Protein AF-A0A3C0SSA3-F1 (afdb_monomer)

Nearest PDB structures (foldseek):
  5c3f-assembly1_A  TM=2.182E-01  e=9.710E+00  Homo sapiens
  3mk8-assembly1_A  TM=2.028E-01  e=9.710E+00  Homo sapiens

Mean predicted aligned error: 4.76 Å

pLDDT: mean 86.27, std 11.21, range [48.19, 97.12]

Foldseek 3Di:
DLVVCLVVLVCLLVCVVVVNLVSNLVVQVPDDLVSLLQLLLLLCCLVVVDDDPPDALVRSSVVSSVVDVVVPDDDSNVSSCVQSVDPPNSSSNVSSCVRSVRDD

Solvent-accessible surface area (backbone atoms only — not comparable to full-atom values): 5933 Å² total; per-residue (Å²): 119,80,77,79,48,48,65,63,49,49,54,60,48,52,26,45,77,68,69,33,60,64,59,46,49,52,52,50,70,74,42,58,64,67,56,43,54,52,52,50,41,34,22,49,45,30,63,69,62,83,66,65,91,89,60,50,43,68,54,48,50,49,54,51,45,52,50,47,63,72,74,52,79,74,57,62,70,56,53,50,49,56,46,65,69,40,76,65,42,52,60,14,34,55,40,14,33,60,69,48,68,55,81,125

Sequence (104 aa):
MLKVHNEIFKEIMSFGVNSDHEGLRAYLLESDFEVVKVAQTIMYIGRDKYYLENSTPEQIYRYNREFFDKQGWNTQGIEVGQMVGKGPVFEYLKMGFKILEISI

Secondary structure (DSSP, 8-state):
-GGGGHHHHHHHHHHHHTT-HHHHHHHHHHS-HHHHHHHHHHHHHHHH----TT--HHHHHHHHHHHHHHH----HHHHHHHHHTSSSHHHHHHHHHHHTT---

Structure (mmCIF, N/CA/C/O backbone):
data_AF-A0A3C0SSA3-F1
#
_entry.id   AF-A0A3C0SSA3-F1
#
loop_
_atom_site.group_PDB
_atom_site.id
_atom_site.type_symbol
_atom_site.label_atom_id
_atom_site.label_alt_id
_atom_site.label_comp_id
_atom_site.label_asym_id
_atom_site.label_entity_id
_atom_site.label_seq_id
_atom_site.pdbx_PDB_ins_code
_atom_site.Cartn_x
_atom_site.Cartn_y
_atom_site.Cartn_z
_atom_site.occupancy
_atom_site.B_iso_or_equiv
_atom_site.auth_seq_id
_atom_site.auth_comp_id
_atom_site.auth_asym_id
_atom_site.auth_atom_id
_atom_site.pdbx_PDB_model_num
ATOM 1 N N . MET A 1 1 ? -11.140 -10.545 3.993 1.00 48.94 1 MET A N 1
ATOM 2 C CA . MET A 1 1 ? -10.295 -9.810 3.029 1.00 48.94 1 MET A CA 1
ATOM 3 C C . MET A 1 1 ? -9.002 -9.331 3.695 1.00 48.94 1 MET A C 1
ATOM 5 O O . MET A 1 1 ? -7.955 -9.816 3.308 1.00 48.94 1 MET A O 1
ATOM 9 N N . LEU A 1 2 ? -9.050 -8.543 4.780 1.00 52.47 2 LEU A N 1
ATOM 10 C CA . LEU A 1 2 ? -7.845 -8.031 5.473 1.00 52.47 2 LEU A CA 1
ATOM 11 C C . LEU A 1 2 ? -6.924 -9.095 6.120 1.00 52.47 2 LEU A C 1
ATOM 13 O O . LEU A 1 2 ? -5.723 -8.881 6.204 1.00 52.47 2 LEU A O 1
ATOM 17 N N . LYS A 1 3 ? -7.442 -10.271 6.512 1.00 48.19 3 LYS A N 1
ATOM 18 C CA . LYS A 1 3 ? -6.625 -11.355 7.108 1.00 48.19 3 LYS A CA 1
ATOM 19 C C . LYS A 1 3 ? -5.682 -12.074 6.126 1.00 48.19 3 LYS A C 1
ATOM 21 O O . LYS A 1 3 ? -4.723 -12.686 6.575 1.00 48.19 3 LYS A O 1
ATOM 26 N N . VAL A 1 4 ? -5.954 -12.033 4.816 1.00 49.88 4 VAL A N 1
ATOM 27 C CA . VAL A 1 4 ? -5.201 -12.804 3.797 1.00 49.88 4 VAL A CA 1
ATOM 28 C C . VAL A 1 4 ? -3.850 -12.157 3.470 1.00 49.88 4 VAL A C 1
ATOM 30 O O . VAL A 1 4 ? -2.938 -12.824 3.004 1.00 49.88 4 VAL A O 1
ATOM 33 N N . HIS A 1 5 ? -3.682 -10.875 3.783 1.00 61.38 5 HIS A N 1
ATOM 34 C CA . HIS A 1 5 ? -2.4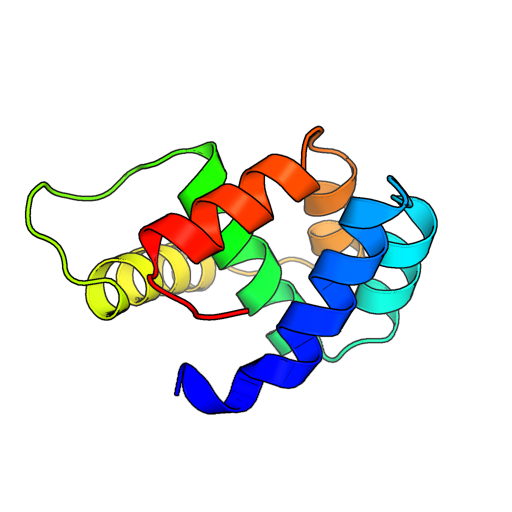95 -10.106 3.415 1.00 61.38 5 HIS A CA 1
ATOM 35 C C . HIS A 1 5 ? -1.443 -10.010 4.531 1.00 61.38 5 HIS A C 1
ATOM 37 O O . HIS A 1 5 ? -0.477 -9.269 4.396 1.00 61.38 5 HIS A O 1
ATOM 43 N N . ASN A 1 6 ? -1.609 -10.752 5.630 1.00 66.19 6 ASN A N 1
ATOM 44 C CA . ASN A 1 6 ? -0.785 -10.576 6.827 1.00 66.19 6 ASN A CA 1
ATOM 45 C C . ASN A 1 6 ? 0.715 -10.847 6.570 1.00 66.19 6 ASN A C 1
ATOM 47 O O . ASN A 1 6 ? 1.564 -10.083 7.012 1.00 66.19 6 ASN A O 1
ATOM 51 N N . GLU A 1 7 ? 1.050 -11.867 5.774 1.00 72.12 7 GLU A N 1
ATOM 52 C CA . GLU A 1 7 ? 2.453 -12.175 5.441 1.00 72.12 7 GLU A CA 1
ATOM 53 C C . GLU A 1 7 ? 3.084 -11.134 4.503 1.00 72.12 7 GLU A C 1
ATOM 55 O O . GLU A 1 7 ? 4.185 -10.659 4.766 1.00 72.12 7 GLU A O 1
ATOM 60 N N . ILE A 1 8 ? 2.339 -10.682 3.488 1.00 73.25 8 ILE A N 1
ATOM 61 C CA . ILE A 1 8 ? 2.755 -9.591 2.587 1.00 73.25 8 ILE A CA 1
ATOM 62 C C . ILE A 1 8 ? 3.052 -8.319 3.395 1.00 73.25 8 ILE A C 1
ATOM 64 O O . ILE A 1 8 ? 4.020 -7.604 3.144 1.00 73.25 8 ILE A O 1
ATOM 68 N N . PHE A 1 9 ? 2.227 -8.028 4.400 1.00 75.94 9 PHE A N 1
ATOM 69 C CA . PHE A 1 9 ? 2.389 -6.839 5.230 1.00 75.94 9 PHE A CA 1
ATOM 70 C C . PHE A 1 9 ? 3.578 -6.930 6.180 1.00 75.94 9 PHE A C 1
ATOM 72 O O . PHE A 1 9 ? 4.299 -5.942 6.323 1.00 75.94 9 PHE A O 1
ATOM 79 N N . LYS A 1 10 ? 3.840 -8.095 6.778 1.00 79.62 10 LYS A N 1
ATOM 80 C CA . LYS A 1 10 ? 5.060 -8.314 7.571 1.00 79.62 10 LYS A CA 1
ATOM 81 C C . LYS A 1 10 ? 6.315 -8.105 6.732 1.00 79.62 10 LYS A C 1
ATOM 83 O O . LYS A 1 10 ? 7.251 -7.452 7.190 1.00 79.62 10 LYS A O 1
ATOM 88 N N . GLU A 1 11 ? 6.314 -8.607 5.503 1.00 80.38 11 GLU A N 1
ATOM 89 C CA . GLU A 1 11 ? 7.436 -8.473 4.580 1.00 80.38 11 GLU A CA 1
ATOM 90 C C . GLU A 1 11 ? 7.675 -7.007 4.192 1.00 80.38 11 GLU A C 1
ATOM 92 O O . GLU A 1 11 ? 8.775 -6.497 4.403 1.00 80.38 11 GLU A O 1
ATOM 97 N N . ILE A 1 12 ? 6.631 -6.275 3.782 1.00 80.12 12 ILE A N 1
ATOM 98 C CA . ILE A 1 12 ? 6.708 -4.828 3.506 1.00 80.12 12 ILE A CA 1
ATOM 99 C C . ILE A 1 12 ? 7.258 -4.052 4.716 1.00 80.12 12 ILE A C 1
ATOM 101 O O . ILE A 1 12 ? 8.110 -3.172 4.570 1.00 80.12 12 ILE A O 1
ATOM 105 N N . MET A 1 13 ? 6.790 -4.378 5.923 1.00 78.81 13 MET A N 1
ATOM 106 C CA . MET A 1 13 ? 7.226 -3.710 7.150 1.00 78.81 13 MET A CA 1
ATOM 107 C C . MET A 1 13 ? 8.667 -4.058 7.545 1.00 78.81 13 MET A C 1
ATOM 109 O O . MET A 1 13 ? 9.336 -3.218 8.151 1.00 78.81 13 MET A O 1
ATOM 113 N N . SER A 1 14 ? 9.174 -5.238 7.169 1.00 80.31 14 SER A N 1
ATOM 114 C CA . SER A 1 14 ? 10.568 -5.635 7.405 1.00 80.31 14 SER A CA 1
ATOM 115 C C . SER A 1 14 ? 11.564 -4.731 6.670 1.00 80.31 14 SER A C 1
ATOM 117 O O . SER A 1 14 ? 12.578 -4.339 7.249 1.00 80.31 14 SER A O 1
ATOM 119 N N . PHE A 1 15 ? 11.232 -4.285 5.452 1.00 78.69 15 PHE A N 1
ATOM 120 C CA . PHE A 1 15 ? 12.044 -3.306 4.724 1.00 78.69 15 PHE A CA 1
ATOM 121 C C . PHE A 1 15 ? 12.074 -1.951 5.442 1.00 78.69 15 PHE A C 1
ATOM 123 O O . PHE A 1 15 ? 13.112 -1.293 5.490 1.00 78.69 15 PHE A O 1
ATOM 130 N N . GLY A 1 16 ? 10.962 -1.558 6.075 1.00 70.12 16 GLY A N 1
ATOM 131 C CA . GLY A 1 16 ? 10.870 -0.305 6.827 1.00 70.12 16 GLY A CA 1
ATOM 132 C C . GLY A 1 16 ? 11.682 -0.288 8.110 1.00 70.12 16 GLY A C 1
ATOM 133 O O . GLY A 1 16 ? 12.267 0.740 8.442 1.00 70.12 16 GLY A O 1
ATOM 134 N N . VAL A 1 17 ? 11.790 -1.428 8.799 1.00 67.94 17 VAL A N 1
ATOM 135 C CA . VAL A 1 17 ? 12.689 -1.581 9.957 1.00 67.94 17 VAL A CA 1
ATOM 136 C C . VAL A 1 17 ? 14.147 -1.335 9.556 1.00 67.94 17 VAL A C 1
ATOM 138 O O . VAL A 1 17 ? 14.900 -0.746 10.327 1.00 67.94 17 VAL A O 1
ATOM 141 N N . ASN A 1 18 ? 14.520 -1.706 8.330 1.00 69.94 18 ASN A N 1
ATOM 142 C CA . ASN A 1 18 ? 15.875 -1.546 7.805 1.00 69.94 18 ASN A CA 1
ATOM 143 C C . ASN A 1 18 ? 16.090 -0.233 7.027 1.00 69.94 18 ASN A C 1
ATOM 145 O O . ASN A 1 18 ? 17.190 0.001 6.536 1.00 69.94 18 ASN A O 1
ATOM 149 N N . SER A 1 19 ? 15.069 0.632 6.912 1.00 71.75 19 SER A N 1
ATOM 150 C CA . SER A 1 19 ? 15.077 1.822 6.036 1.00 71.75 19 SER A CA 1
ATOM 151 C C . SER A 1 19 ? 15.455 1.514 4.576 1.00 71.75 19 SER A C 1
ATOM 153 O O . SER A 1 19 ? 15.999 2.364 3.869 1.00 71.75 19 SER A O 1
ATOM 155 N N . ASP A 1 20 ? 15.171 0.295 4.116 1.00 81.12 20 ASP A N 1
ATOM 156 C CA . ASP A 1 20 ? 15.633 -0.225 2.833 1.00 81.12 20 ASP A CA 1
ATOM 157 C C . ASP A 1 20 ? 14.635 0.093 1.710 1.00 81.12 20 ASP A C 1
ATOM 159 O O . ASP A 1 20 ? 13.766 -0.707 1.350 1.00 81.12 20 ASP A O 1
ATOM 163 N N . HIS A 1 21 ? 14.733 1.313 1.175 1.00 83.06 21 HIS A N 1
ATOM 164 C CA . HIS A 1 21 ? 13.889 1.777 0.070 1.00 83.06 21 HIS A CA 1
ATOM 165 C C . HIS A 1 21 ? 14.100 0.976 -1.221 1.00 83.06 21 HIS A C 1
ATOM 167 O O . HIS A 1 21 ? 13.139 0.772 -1.964 1.00 83.06 21 HIS A O 1
ATOM 173 N N . GLU A 1 22 ? 15.326 0.523 -1.487 1.00 86.25 22 GLU A N 1
ATOM 174 C CA . GLU A 1 22 ? 15.641 -0.263 -2.683 1.00 86.25 22 GLU A CA 1
ATOM 175 C C . GLU A 1 22 ? 15.126 -1.697 -2.548 1.00 86.25 22 GLU A C 1
ATOM 177 O O . GLU A 1 22 ? 14.538 -2.220 -3.493 1.00 86.25 22 GLU A O 1
ATOM 182 N N . GLY A 1 23 ? 15.233 -2.297 -1.360 1.00 87.88 23 GLY A N 1
ATOM 183 C CA . GLY A 1 23 ? 14.623 -3.589 -1.049 1.00 87.88 23 GLY A CA 1
ATOM 184 C C . GLY A 1 23 ? 13.102 -3.557 -1.187 1.00 87.88 23 GLY A C 1
ATOM 185 O O . GLY A 1 23 ? 12.532 -4.392 -1.889 1.00 87.88 23 GLY A O 1
ATOM 186 N N . LEU A 1 24 ? 12.440 -2.535 -0.626 1.00 88.06 24 LEU A N 1
ATOM 187 C CA . LEU A 1 24 ? 10.998 -2.343 -0.816 1.00 88.06 24 LEU A CA 1
ATOM 188 C C . LEU A 1 24 ? 10.648 -2.167 -2.302 1.00 88.06 24 LEU A C 1
ATOM 190 O O . LEU A 1 24 ? 9.663 -2.729 -2.782 1.00 88.06 24 LEU A O 1
ATOM 194 N N . ARG A 1 25 ? 11.439 -1.379 -3.039 1.00 91.31 25 ARG A N 1
ATOM 195 C CA . ARG A 1 25 ? 11.236 -1.155 -4.474 1.00 91.31 25 ARG A CA 1
ATOM 196 C C . ARG A 1 25 ? 11.329 -2.465 -5.254 1.00 91.31 25 ARG A C 1
ATOM 198 O O . ARG A 1 25 ? 10.440 -2.733 -6.057 1.00 91.31 25 ARG A O 1
ATOM 205 N N . ALA A 1 26 ? 12.377 -3.253 -5.028 1.00 91.75 26 ALA A N 1
ATOM 206 C CA . ALA A 1 26 ? 12.587 -4.537 -5.688 1.00 91.75 26 ALA A CA 1
ATOM 207 C C . ALA A 1 26 ? 11.431 -5.500 -5.393 1.00 91.75 26 ALA A C 1
ATOM 209 O O . ALA A 1 26 ? 10.801 -5.995 -6.325 1.00 91.75 26 ALA A O 1
ATOM 210 N N . TYR A 1 27 ? 11.062 -5.645 -4.117 1.00 91.00 27 TYR A N 1
ATOM 211 C CA . TYR A 1 27 ? 9.933 -6.473 -3.696 1.00 91.00 27 TYR A CA 1
ATOM 212 C C . TYR A 1 27 ? 8.631 -6.112 -4.423 1.00 91.00 27 TYR A C 1
ATOM 214 O O . TYR A 1 27 ? 7.946 -6.973 -4.976 1.00 91.00 27 TYR A O 1
ATOM 222 N N . LEU A 1 28 ? 8.289 -4.821 -4.471 1.00 91.44 28 LEU A N 1
ATOM 223 C CA . LEU A 1 28 ? 7.063 -4.359 -5.121 1.00 91.44 28 LEU A CA 1
ATOM 224 C C . LEU A 1 28 ? 7.102 -4.507 -6.652 1.00 91.44 28 LEU A C 1
ATOM 226 O O . LEU A 1 28 ? 6.049 -4.630 -7.275 1.00 91.44 28 LEU A O 1
ATOM 230 N N . LEU A 1 29 ? 8.279 -4.476 -7.283 1.00 93.81 29 LEU A N 1
ATOM 231 C CA . LEU A 1 29 ? 8.424 -4.711 -8.726 1.00 93.81 29 LEU A CA 1
ATOM 232 C C . LEU A 1 29 ? 8.281 -6.190 -9.101 1.00 93.81 29 LEU A C 1
ATOM 234 O O . LEU A 1 29 ? 7.839 -6.483 -10.208 1.00 93.81 29 LEU A O 1
ATOM 238 N N . GLU A 1 30 ? 8.639 -7.098 -8.197 1.00 93.81 30 GLU A N 1
ATOM 239 C CA . GLU A 1 30 ? 8.512 -8.549 -8.390 1.00 93.81 30 GLU A CA 1
ATOM 240 C C . GLU A 1 30 ? 7.145 -9.092 -7.948 1.00 93.81 30 GLU A C 1
ATOM 242 O O . GLU A 1 30 ? 6.731 -10.167 -8.378 1.00 93.81 30 GLU A O 1
ATOM 247 N N . SER A 1 31 ? 6.427 -8.338 -7.113 1.00 91.00 31 SER A N 1
ATOM 248 C CA . SER A 1 31 ? 5.080 -8.675 -6.652 1.00 91.00 31 SER A CA 1
ATOM 249 C C . SER A 1 31 ? 4.024 -8.552 -7.754 1.00 91.00 31 SER A C 1
ATOM 251 O O . SER A 1 31 ? 4.172 -7.791 -8.711 1.00 91.00 31 SER A O 1
ATOM 253 N N . ASP A 1 32 ? 2.886 -9.222 -7.559 1.00 93.44 32 ASP A N 1
ATOM 2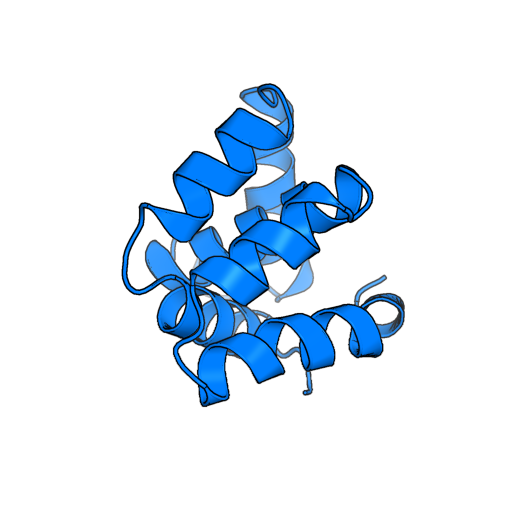54 C CA . ASP A 1 32 ? 1.698 -9.006 -8.385 1.00 93.44 32 ASP A CA 1
ATOM 255 C C . ASP A 1 32 ? 1.234 -7.548 -8.316 1.00 93.44 32 ASP A C 1
ATOM 257 O O . ASP A 1 32 ? 1.239 -6.919 -7.252 1.00 93.44 32 ASP A O 1
ATOM 2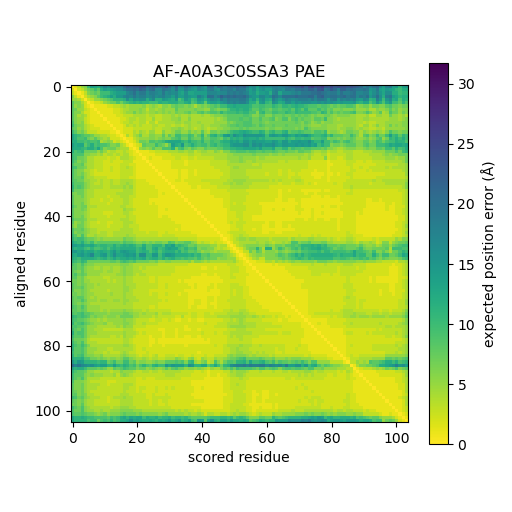61 N N . PHE A 1 33 ? 0.724 -7.018 -9.431 1.00 94.81 33 PHE A N 1
ATOM 262 C CA . PHE A 1 33 ? 0.309 -5.617 -9.471 1.00 94.81 33 PHE A CA 1
ATOM 263 C C . PHE A 1 33 ? -0.787 -5.290 -8.439 1.00 94.81 33 PHE A C 1
ATOM 265 O O . PHE A 1 33 ? -0.846 -4.181 -7.913 1.00 94.81 33 PHE A O 1
ATOM 272 N N . GLU A 1 34 ? -1.628 -6.263 -8.084 1.00 93.62 34 GLU A N 1
ATOM 273 C CA . GLU A 1 34 ? -2.635 -6.102 -7.033 1.00 93.62 34 GLU A CA 1
ATOM 274 C C . GLU A 1 34 ? -2.014 -5.831 -5.651 1.00 93.62 34 GLU A C 1
ATOM 276 O O . GLU A 1 34 ? -2.539 -5.015 -4.894 1.00 93.62 34 GLU A O 1
ATOM 281 N N . VAL A 1 35 ? -0.860 -6.429 -5.341 1.00 91.88 35 VAL A N 1
ATOM 282 C CA . VAL A 1 35 ? -0.119 -6.160 -4.097 1.00 91.88 35 VAL A CA 1
ATOM 283 C C . VAL A 1 35 ? 0.341 -4.706 -4.051 1.00 91.88 35 VAL A C 1
ATOM 285 O O . VAL A 1 35 ? 0.170 -4.038 -3.030 1.00 91.88 35 VAL A O 1
ATOM 288 N N . VAL A 1 36 ? 0.848 -4.186 -5.171 1.00 93.88 36 VAL A N 1
ATOM 289 C CA . VAL A 1 36 ? 1.278 -2.784 -5.283 1.00 93.88 36 VAL A CA 1
ATOM 290 C C . VAL A 1 36 ? 0.105 -1.837 -5.045 1.00 93.88 36 VAL A C 1
ATOM 292 O O . VAL A 1 36 ? 0.221 -0.907 -4.250 1.00 93.88 36 VAL A O 1
ATOM 295 N N . LYS A 1 37 ? -1.059 -2.111 -5.643 1.00 95.19 37 LYS A N 1
ATOM 296 C CA . LYS A 1 37 ? -2.277 -1.306 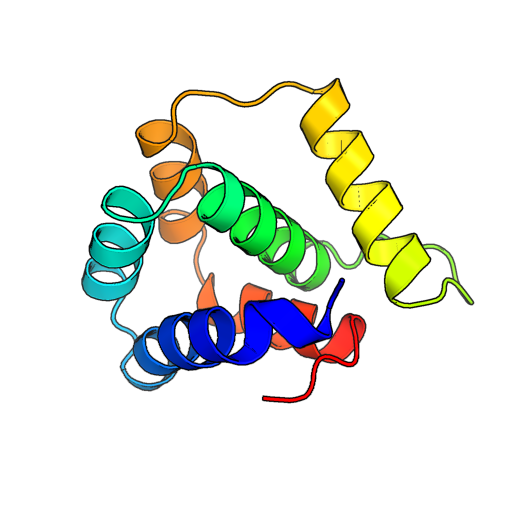-5.446 1.00 95.19 37 LYS A CA 1
ATOM 297 C C . LYS A 1 37 ? -2.731 -1.290 -3.992 1.00 95.19 37 LYS A C 1
ATOM 299 O O . LYS A 1 37 ? -3.094 -0.236 -3.463 1.00 95.19 37 LYS A O 1
ATOM 304 N N . VAL A 1 38 ? -2.701 -2.447 -3.328 1.00 93.31 38 VAL A N 1
ATOM 305 C CA . VAL A 1 38 ? -3.026 -2.565 -1.901 1.00 93.31 38 VAL A CA 1
ATOM 306 C C . VAL A 1 38 ? -2.051 -1.733 -1.069 1.00 93.31 38 VAL A C 1
ATOM 308 O O . VAL A 1 38 ? -2.493 -0.901 -0.276 1.00 93.31 38 VAL A O 1
ATOM 311 N N . ALA A 1 39 ? -0.746 -1.911 -1.274 1.00 92.38 39 ALA A N 1
ATOM 312 C CA . ALA A 1 39 ? 0.287 -1.201 -0.528 1.00 92.38 39 ALA A CA 1
ATOM 313 C C . ALA A 1 39 ? 0.203 0.320 -0.736 1.00 92.38 39 ALA A C 1
ATOM 315 O O . ALA A 1 39 ? 0.235 1.082 0.231 1.00 92.38 39 ALA A O 1
ATOM 316 N N . GLN A 1 40 ? 0.009 0.775 -1.975 1.00 94.06 40 GLN A N 1
ATOM 317 C CA . GLN A 1 40 ? -0.176 2.187 -2.301 1.00 94.06 40 GLN A CA 1
ATOM 318 C C . GLN A 1 40 ? -1.423 2.768 -1.635 1.00 94.06 40 GLN A C 1
ATOM 320 O O . GLN A 1 40 ? -1.356 3.845 -1.047 1.00 94.06 40 GLN A O 1
ATOM 325 N N . THR A 1 41 ? -2.544 2.043 -1.658 1.00 94.88 41 THR A N 1
ATOM 326 C CA . THR A 1 41 ? -3.781 2.474 -0.990 1.00 94.88 41 THR A CA 1
ATOM 327 C C . THR A 1 41 ? -3.540 2.699 0.506 1.00 94.88 41 THR A C 1
ATOM 329 O O . THR A 1 41 ? -3.889 3.751 1.039 1.00 94.88 41 THR A O 1
ATOM 332 N N . ILE A 1 42 ? -2.882 1.752 1.183 1.00 93.00 42 ILE A N 1
ATOM 333 C CA . ILE A 1 42 ? -2.559 1.847 2.617 1.00 93.00 42 ILE A CA 1
ATOM 334 C C . ILE A 1 42 ? -1.608 3.019 2.890 1.00 93.00 42 ILE A C 1
ATOM 336 O O . ILE A 1 42 ? -1.833 3.792 3.823 1.00 93.00 42 ILE A O 1
ATOM 340 N N . MET A 1 43 ? -0.578 3.189 2.057 1.00 93.06 43 MET A N 1
ATOM 341 C CA . MET A 1 43 ? 0.369 4.300 2.162 1.00 93.06 43 MET A CA 1
ATOM 342 C C . MET A 1 43 ? -0.357 5.650 2.107 1.00 93.06 43 MET A C 1
ATOM 344 O O . MET A 1 43 ? -0.131 6.507 2.958 1.00 93.06 43 MET A O 1
ATOM 348 N N . TYR A 1 44 ? -1.249 5.850 1.137 1.00 93.81 44 TYR A N 1
ATOM 349 C CA . TYR A 1 44 ? -1.972 7.114 1.002 1.00 93.81 44 TYR A CA 1
ATOM 350 C C . TYR A 1 44 ? -2.966 7.358 2.143 1.00 93.81 44 TYR A C 1
ATOM 352 O O . TYR A 1 44 ? -3.070 8.493 2.605 1.00 93.81 44 TYR A O 1
ATOM 360 N N . ILE A 1 45 ? -3.603 6.314 2.685 1.00 94.25 45 ILE A N 1
ATOM 361 C CA . ILE A 1 45 ? -4.430 6.427 3.900 1.00 94.25 45 ILE A CA 1
ATOM 362 C C . ILE A 1 45 ? -3.603 6.973 5.070 1.00 94.25 45 ILE A C 1
ATOM 364 O O . ILE A 1 45 ? -4.033 7.903 5.753 1.00 94.25 45 ILE A O 1
ATOM 368 N N . GLY A 1 46 ? -2.401 6.437 5.292 1.00 93.12 46 GLY A N 1
ATOM 369 C CA . GLY A 1 46 ? -1.527 6.904 6.367 1.00 93.12 46 GLY A CA 1
ATOM 370 C C . GLY A 1 46 ? -0.899 8.276 6.126 1.00 93.12 46 GLY A C 1
ATOM 371 O O . GLY A 1 46 ? -0.665 9.017 7.086 1.00 93.12 46 GLY A O 1
ATOM 372 N N . ARG A 1 47 ? -0.647 8.622 4.860 1.00 92.94 47 ARG A N 1
ATOM 373 C CA . ARG A 1 47 ? -0.082 9.909 4.441 1.00 92.94 47 ARG A CA 1
ATOM 374 C C . ARG A 1 47 ? -1.093 11.045 4.553 1.00 92.94 47 ARG A C 1
ATOM 376 O O . ARG A 1 47 ? -0.822 12.028 5.237 1.00 92.94 47 ARG A O 1
ATOM 383 N N . ASP A 1 48 ? -2.225 10.911 3.870 1.00 91.31 48 ASP A N 1
ATOM 384 C CA . ASP A 1 48 ? -3.178 12.005 3.672 1.00 91.31 48 ASP A CA 1
ATOM 385 C C . ASP A 1 48 ? -4.221 12.051 4.794 1.00 91.31 48 ASP A C 1
ATOM 387 O O . ASP A 1 48 ? -4.781 13.110 5.068 1.00 91.31 48 ASP A O 1
ATOM 391 N N . LYS A 1 49 ? -4.457 10.915 5.472 1.00 84.56 49 LYS A N 1
ATOM 392 C CA . LYS A 1 49 ? -5.409 10.772 6.589 1.00 84.56 49 LYS A CA 1
ATOM 393 C C . LYS A 1 49 ? -6.804 11.307 6.255 1.00 84.56 49 LYS A C 1
ATOM 395 O O . LYS A 1 49 ? -7.510 11.823 7.118 1.00 84.56 49 LYS A O 1
ATOM 400 N N . TYR A 1 50 ? -7.192 11.195 4.986 1.00 78.94 50 TYR A N 1
ATOM 401 C CA . TYR A 1 50 ? -8.466 11.694 4.498 1.00 78.94 50 TYR A CA 1
ATOM 402 C C . TYR A 1 50 ? -9.542 10.617 4.646 1.00 78.94 50 TYR A C 1
ATOM 404 O O . TYR A 1 50 ? -9.642 9.689 3.842 1.00 78.94 50 TYR A O 1
ATOM 412 N N . TYR A 1 51 ? -10.330 10.728 5.710 1.00 82.69 51 TYR A N 1
ATOM 413 C CA . TYR A 1 51 ? -11.502 9.896 5.956 1.00 82.69 51 TYR A CA 1
ATOM 414 C C . TYR A 1 51 ? -12.509 10.638 6.838 1.00 82.69 51 TYR A C 1
ATOM 416 O O . TYR A 1 51 ? -12.144 11.517 7.618 1.00 82.69 51 TYR A O 1
ATOM 424 N N . LEU A 1 52 ? -13.792 10.298 6.694 1.00 77.75 52 LEU A N 1
ATOM 425 C CA . LEU A 1 52 ? -14.860 10.883 7.503 1.00 77.75 52 LEU A CA 1
ATOM 426 C C . LEU A 1 52 ? -14.755 10.396 8.950 1.00 77.75 52 LEU A C 1
ATOM 428 O O . LEU A 1 52 ? -14.476 9.217 9.197 1.00 77.75 52 LEU A O 1
ATOM 432 N N . GLU A 1 53 ? -15.040 11.292 9.893 1.00 72.56 53 GLU A N 1
ATOM 433 C CA . GLU A 1 53 ? -15.165 10.960 11.310 1.00 72.56 53 GLU A CA 1
ATOM 434 C C . GLU A 1 53 ? -16.207 9.834 11.479 1.00 72.56 53 GLU A C 1
ATOM 436 O O . GLU A 1 53 ? -17.311 9.921 10.938 1.00 72.56 53 GLU A O 1
ATOM 441 N N . ASN A 1 54 ? -15.840 8.763 12.195 1.00 84.12 54 ASN A N 1
ATOM 442 C CA . ASN A 1 54 ? -16.619 7.525 12.404 1.00 84.12 54 ASN A CA 1
ATOM 443 C C . ASN A 1 54 ? -16.653 6.494 11.253 1.00 84.12 54 ASN A C 1
ATOM 445 O O . ASN A 1 54 ? -17.432 5.543 11.323 1.00 84.12 54 ASN A O 1
ATOM 449 N N . SER A 1 55 ? -15.818 6.624 10.217 1.00 91.38 55 SER A N 1
ATOM 450 C CA . SER A 1 55 ? -15.669 5.554 9.211 1.00 91.38 55 SER A CA 1
ATOM 451 C C . SER A 1 55 ? -15.017 4.304 9.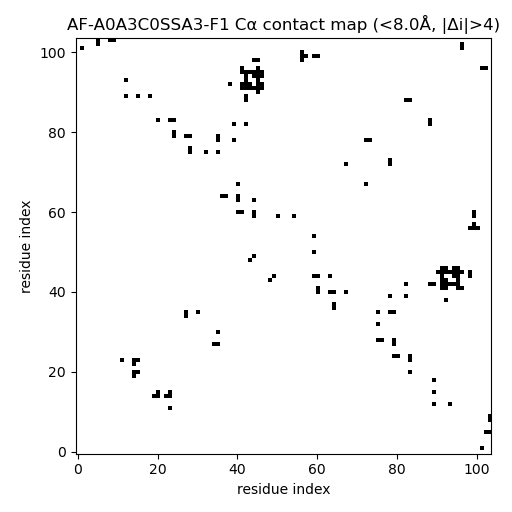818 1.00 91.38 55 SER A C 1
ATOM 453 O O . SER A 1 55 ? -14.039 4.424 10.554 1.00 91.38 55 SER A O 1
ATOM 455 N N . THR A 1 56 ? -15.493 3.103 9.472 1.00 92.88 56 THR A N 1
ATOM 456 C CA . THR A 1 56 ? -14.796 1.853 9.837 1.00 92.88 56 THR A CA 1
ATOM 457 C C . THR A 1 56 ? -13.535 1.656 8.984 1.00 92.88 56 THR A C 1
ATOM 459 O O . THR A 1 56 ? -13.488 2.155 7.852 1.00 92.88 56 THR A O 1
ATOM 462 N N . PRO A 1 57 ? -12.536 0.879 9.443 1.00 91.94 57 PRO A N 1
ATOM 463 C CA . PRO A 1 57 ? -11.367 0.517 8.638 1.00 91.94 57 PRO A CA 1
ATOM 464 C C . PRO A 1 57 ? -11.698 0.035 7.218 1.00 91.94 57 PRO A C 1
ATOM 466 O O . PRO A 1 57 ? -11.091 0.475 6.239 1.00 91.94 57 PRO A O 1
ATOM 469 N N . GLU A 1 58 ? -12.710 -0.820 7.062 1.00 91.38 58 GLU A N 1
ATOM 470 C CA . GLU A 1 58 ? -13.131 -1.328 5.755 1.00 91.38 58 GLU A CA 1
ATOM 471 C C . GLU A 1 58 ? -13.715 -0.237 4.859 1.00 91.38 58 GLU A C 1
ATOM 473 O O . GLU A 1 58 ? -13.516 -0.276 3.644 1.00 91.38 58 GLU A O 1
ATOM 478 N N . GLN A 1 59 ? -14.449 0.722 5.429 1.0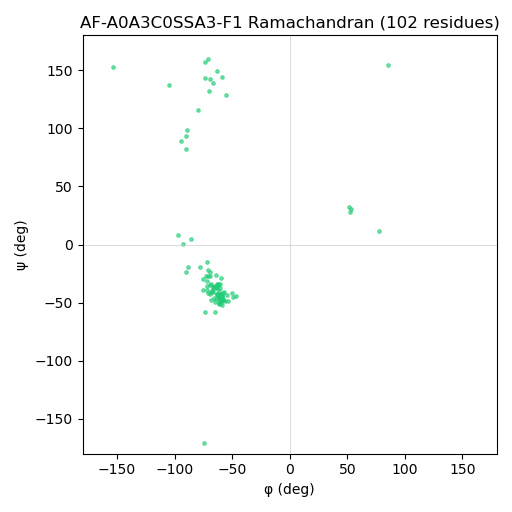0 93.44 59 GLN A N 1
ATOM 479 C CA . GLN A 1 59 ? -14.990 1.857 4.682 1.00 93.44 59 GLN A CA 1
ATOM 480 C C . GLN A 1 59 ? -13.869 2.793 4.230 1.00 93.44 59 GLN A C 1
ATOM 482 O O . GLN A 1 59 ? -13.859 3.199 3.069 1.00 93.44 59 GLN A O 1
ATOM 487 N N . ILE A 1 60 ? -12.899 3.071 5.108 1.00 94.06 60 ILE A N 1
ATOM 488 C CA . ILE A 1 60 ? -11.722 3.894 4.799 1.00 94.06 60 ILE A CA 1
ATOM 489 C C . ILE A 1 60 ? -10.940 3.270 3.645 1.00 94.06 60 ILE A C 1
ATOM 491 O O . ILE A 1 60 ? -10.671 3.940 2.645 1.00 94.06 60 ILE A O 1
ATOM 495 N N . TYR A 1 61 ? -10.609 1.982 3.758 1.00 93.44 61 TYR A N 1
ATOM 496 C CA . TYR A 1 61 ? -9.872 1.277 2.717 1.00 93.44 61 TYR A CA 1
ATOM 497 C C . TYR A 1 61 ? -10.639 1.271 1.397 1.00 93.44 61 TYR A C 1
ATOM 499 O O . TYR A 1 61 ? -10.090 1.649 0.364 1.00 93.44 61 TYR A O 1
ATOM 507 N N . ARG A 1 62 ? -11.919 0.881 1.429 1.00 93.69 62 ARG A N 1
ATOM 508 C CA . ARG A 1 62 ? -12.754 0.786 0.229 1.00 93.69 62 ARG A CA 1
ATOM 509 C C . ARG A 1 62 ? -12.866 2.125 -0.486 1.00 93.69 62 ARG A C 1
ATOM 511 O O . ARG A 1 62 ? -12.662 2.166 -1.691 1.00 93.69 62 ARG A O 1
ATOM 518 N N . TYR A 1 63 ? -13.135 3.204 0.244 1.00 93.25 63 TYR A N 1
ATOM 519 C CA . TYR A 1 63 ? -13.236 4.543 -0.331 1.00 93.25 63 TYR A CA 1
ATOM 520 C C . TYR A 1 63 ? -11.948 4.947 -1.060 1.00 93.25 63 TYR A C 1
ATOM 522 O O . TYR A 1 63 ? -11.996 5.382 -2.210 1.00 93.25 63 TYR A O 1
ATOM 530 N N . ASN A 1 64 ? -10.793 4.749 -0.419 1.00 94.00 64 ASN A N 1
ATOM 531 C CA . ASN A 1 64 ? -9.499 5.086 -1.010 1.00 94.00 64 ASN A CA 1
ATOM 532 C C . ASN A 1 64 ? -9.161 4.180 -2.203 1.00 94.00 64 ASN A C 1
ATOM 534 O O . ASN A 1 64 ? -8.684 4.665 -3.227 1.00 94.00 64 ASN A O 1
ATOM 538 N N . ARG A 1 65 ? -9.454 2.878 -2.116 1.00 95.00 65 ARG A N 1
ATOM 539 C CA . ARG A 1 65 ? -9.230 1.942 -3.222 1.00 95.00 65 ARG A CA 1
ATOM 540 C C . ARG A 1 65 ? -10.102 2.276 -4.432 1.00 95.00 65 ARG A C 1
ATOM 542 O O . ARG A 1 65 ? -9.587 2.371 -5.540 1.00 95.00 65 ARG A O 1
ATOM 549 N N . GLU A 1 66 ? -11.392 2.522 -4.218 1.00 95.31 66 GLU A N 1
ATOM 550 C CA . GLU A 1 66 ? -12.321 2.926 -5.278 1.00 95.31 66 GLU A CA 1
ATOM 551 C C . GLU A 1 66 ? -11.923 4.261 -5.914 1.00 95.31 66 GLU A C 1
ATOM 553 O O . GLU A 1 66 ? -12.123 4.455 -7.112 1.00 95.31 66 GLU A O 1
ATOM 558 N N . PHE A 1 67 ? -11.365 5.189 -5.133 1.00 93.81 67 PHE A N 1
ATOM 559 C CA . PHE A 1 67 ? -10.830 6.441 -5.656 1.00 93.81 67 PHE A CA 1
ATOM 560 C C . PHE A 1 67 ? -9.676 6.194 -6.637 1.00 93.81 67 PHE A C 1
ATOM 562 O O . PHE A 1 67 ? -9.739 6.685 -7.764 1.00 93.81 67 PHE A O 1
ATOM 569 N N . PHE A 1 68 ? -8.678 5.386 -6.263 1.00 94.06 68 PHE A N 1
ATOM 570 C CA . PHE A 1 68 ? -7.587 5.021 -7.175 1.00 94.06 68 PHE A CA 1
ATOM 571 C C . PHE A 1 68 ? -8.084 4.235 -8.393 1.00 94.06 68 PHE A C 1
ATOM 573 O O . PHE A 1 68 ? -7.706 4.547 -9.520 1.00 94.06 68 PHE A O 1
ATOM 580 N N . ASP A 1 69 ? -8.994 3.276 -8.203 1.00 96.06 69 ASP A N 1
ATOM 581 C CA . ASP A 1 69 ? -9.566 2.500 -9.307 1.00 96.06 69 ASP A CA 1
ATOM 582 C C . ASP A 1 69 ? -10.304 3.401 -10.318 1.00 96.06 69 ASP A C 1
ATOM 584 O O . ASP A 1 69 ? -10.203 3.178 -11.524 1.00 96.06 69 ASP A O 1
ATOM 588 N N . LYS A 1 70 ? -10.998 4.452 -9.852 1.00 96.69 70 LYS A 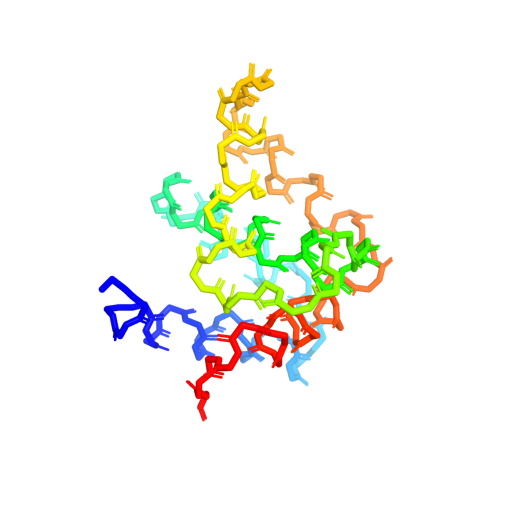N 1
ATOM 589 C CA . LYS A 1 70 ? -11.663 5.449 -10.714 1.00 96.69 70 LYS A CA 1
ATOM 590 C C . LYS A 1 70 ? -10.687 6.380 -11.426 1.00 96.69 70 LYS A C 1
ATOM 592 O O . LYS A 1 70 ? -10.965 6.781 -12.553 1.00 96.69 70 LYS A O 1
ATOM 597 N N . GLN A 1 71 ? -9.583 6.752 -10.779 1.00 94.06 71 GLN A N 1
ATOM 598 C CA . GLN A 1 71 ? -8.521 7.532 -11.423 1.00 94.06 71 GLN A CA 1
ATOM 599 C C . GLN A 1 71 ? -7.770 6.718 -12.482 1.00 94.06 71 GLN A C 1
ATOM 601 O O . GLN A 1 71 ? -7.221 7.293 -13.422 1.00 94.06 71 GLN A O 1
ATOM 606 N N . GLY A 1 72 ? -7.800 5.392 -12.354 1.00 95.75 72 GLY A N 1
ATOM 607 C CA . GLY A 1 72 ? -7.034 4.478 -13.177 1.00 95.75 72 GLY A CA 1
ATOM 608 C C . GLY A 1 72 ? -5.623 4.291 -12.627 1.00 95.75 72 GLY A C 1
ATOM 609 O O . GLY A 1 72 ? -5.069 5.143 -11.937 1.00 95.75 72 GLY A O 1
ATOM 610 N N . TRP A 1 73 ? -5.042 3.142 -12.954 1.00 96.31 73 TRP A N 1
ATOM 611 C CA . TRP A 1 73 ? -3.692 2.779 -12.543 1.00 96.31 73 TRP A CA 1
ATOM 612 C C . TRP A 1 73 ? -2.734 2.921 -13.720 1.00 96.31 73 TRP A C 1
ATOM 614 O O . TRP A 1 73 ? -3.050 2.491 -14.833 1.00 96.31 73 TRP A O 1
ATOM 624 N N . ASN A 1 74 ? -1.550 3.478 -13.476 1.00 96.81 74 ASN A N 1
ATOM 625 C CA . ASN A 1 74 ? -0.462 3.448 -14.445 1.00 96.81 74 ASN A CA 1
ATOM 626 C C . ASN A 1 74 ? 0.162 2.045 -14.498 1.00 96.81 74 ASN A C 1
ATOM 628 O O . ASN A 1 74 ? -0.329 1.081 -13.913 1.00 96.81 74 ASN A O 1
ATOM 632 N N . THR A 1 75 ? 1.287 1.909 -15.197 1.00 97.12 75 THR A N 1
ATOM 633 C CA . THR A 1 75 ? 2.092 0.684 -15.117 1.00 97.12 75 THR A CA 1
ATOM 634 C C . THR A 1 75 ? 2.626 0.476 -13.698 1.00 97.12 75 THR A C 1
ATOM 636 O O . THR A 1 75 ? 2.977 1.451 -13.030 1.00 97.12 75 THR A O 1
ATOM 639 N N . GLN A 1 76 ? 2.801 -0.782 -13.287 1.00 95.25 76 GLN A N 1
ATOM 640 C CA . GLN A 1 76 ? 3.356 -1.145 -11.979 1.00 95.25 76 GLN A CA 1
ATOM 641 C C . GLN A 1 76 ? 4.652 -0.397 -11.643 1.00 95.25 76 GLN A C 1
ATOM 643 O O . GLN A 1 76 ? 4.772 0.157 -10.557 1.00 95.25 76 GLN A O 1
ATOM 648 N N . GLY A 1 77 ? 5.595 -0.294 -12.586 1.00 96.12 77 GLY A N 1
ATOM 649 C CA . GLY A 1 77 ? 6.856 0.417 -12.351 1.00 96.12 77 GLY A CA 1
ATOM 650 C C . GLY A 1 77 ? 6.686 1.911 -12.049 1.00 96.12 77 GLY A C 1
ATOM 651 O O . GLY A 1 77 ? 7.430 2.461 -11.235 1.00 96.12 77 GLY A O 1
ATOM 652 N N . ILE A 1 78 ? 5.689 2.561 -12.661 1.00 96.38 78 ILE A N 1
ATOM 653 C CA . ILE A 1 78 ? 5.348 3.961 -12.371 1.00 96.38 78 ILE A CA 1
ATOM 654 C C . ILE A 1 78 ? 4.762 4.070 -10.964 1.00 96.38 78 ILE A C 1
ATOM 656 O O . ILE A 1 78 ? 5.222 4.907 -10.192 1.00 96.38 78 ILE A O 1
ATOM 660 N N . GLU A 1 79 ? 3.806 3.212 -10.610 1.00 96.38 79 GLU A N 1
ATOM 661 C CA . GLU A 1 79 ? 3.163 3.224 -9.290 1.00 96.38 79 GLU A CA 1
ATOM 662 C C . GLU A 1 79 ? 4.166 2.957 -8.156 1.00 96.38 79 GLU A C 1
ATOM 664 O O . GLU A 1 79 ? 4.263 3.740 -7.209 1.00 96.38 79 GLU A O 1
ATOM 669 N N . VAL A 1 80 ? 5.021 1.937 -8.302 1.00 94.50 80 VAL A N 1
ATOM 670 C CA . VAL A 1 80 ? 6.110 1.661 -7.349 1.00 94.50 80 VAL A CA 1
ATOM 671 C C . VAL A 1 80 ? 7.052 2.857 -7.242 1.00 94.50 80 VAL A C 1
ATOM 673 O O . VAL A 1 80 ? 7.406 3.267 -6.137 1.00 94.50 80 VAL A O 1
ATOM 676 N N . GLY A 1 81 ? 7.430 3.461 -8.374 1.00 93.00 81 GLY A N 1
ATOM 677 C CA . GLY A 1 81 ? 8.265 4.660 -8.397 1.00 93.00 81 GLY A CA 1
ATOM 678 C C . GLY A 1 81 ? 7.649 5.830 -7.631 1.00 93.00 81 GLY A C 1
ATOM 679 O O . GLY A 1 81 ? 8.350 6.502 -6.874 1.00 93.00 81 GLY A O 1
ATOM 680 N N . GLN A 1 82 ? 6.341 6.041 -7.774 1.00 91.50 82 GLN A N 1
ATOM 681 C CA . GLN A 1 82 ? 5.611 7.066 -7.033 1.00 91.50 82 GLN A CA 1
ATOM 682 C C . GLN A 1 82 ? 5.553 6.770 -5.532 1.00 91.50 82 GLN A C 1
ATOM 684 O O . GLN A 1 82 ? 5.661 7.708 -4.745 1.00 91.50 82 GLN A O 1
ATOM 689 N N . MET A 1 83 ? 5.396 5.507 -5.129 1.00 91.75 83 MET A N 1
ATOM 690 C CA . MET A 1 83 ? 5.402 5.112 -3.718 1.00 91.75 83 MET A CA 1
ATOM 691 C C . MET A 1 83 ? 6.767 5.357 -3.072 1.00 91.75 83 MET A C 1
ATOM 693 O O . MET A 1 83 ? 6.867 6.110 -2.106 1.00 91.75 83 MET A O 1
ATOM 697 N N . VAL A 1 84 ? 7.831 4.755 -3.611 1.00 88.81 84 VAL A N 1
ATOM 698 C CA . VAL A 1 84 ? 9.162 4.800 -2.977 1.00 88.81 84 VAL A CA 1
ATOM 699 C C . VAL A 1 84 ? 9.821 6.173 -3.098 1.00 88.81 84 VAL A C 1
ATOM 701 O O . VAL A 1 84 ? 10.596 6.554 -2.226 1.00 88.81 84 VAL A O 1
ATOM 704 N N . GLY A 1 85 ? 9.472 6.942 -4.136 1.00 83.56 85 GLY A N 1
ATOM 705 C CA . GLY A 1 85 ? 9.906 8.330 -4.301 1.00 83.56 85 GLY A CA 1
ATOM 706 C C . GLY A 1 85 ? 9.233 9.308 -3.331 1.00 83.56 85 GLY A C 1
ATOM 707 O O . GLY A 1 85 ? 9.706 10.433 -3.170 1.00 83.56 85 GLY A O 1
ATOM 708 N N . LYS A 1 86 ? 8.143 8.907 -2.663 1.00 76.06 86 LYS A N 1
ATOM 709 C CA . LYS A 1 86 ? 7.467 9.703 -1.630 1.00 76.06 86 LYS A CA 1
ATOM 710 C C . LYS A 1 86 ? 7.986 9.293 -0.253 1.00 76.06 86 LYS A C 1
ATOM 712 O O . LYS A 1 86 ? 7.435 8.420 0.409 1.00 76.06 86 LYS A O 1
ATOM 717 N N . GLY A 1 87 ? 9.056 9.940 0.197 1.00 74.25 87 GLY A N 1
ATOM 718 C CA . GLY A 1 87 ? 9.514 9.819 1.582 1.00 74.25 87 GLY A CA 1
ATOM 719 C C . GLY A 1 87 ? 8.602 10.587 2.553 1.00 74.25 87 GLY A C 1
ATOM 720 O O . GLY A 1 87 ? 8.165 11.685 2.199 1.00 74.25 87 GLY A O 1
ATOM 721 N N . PRO A 1 88 ? 8.338 10.081 3.777 1.00 85.62 88 PRO A N 1
ATOM 722 C CA . PRO A 1 88 ? 8.720 8.776 4.342 1.00 85.62 88 PRO A CA 1
ATOM 723 C C . PRO A 1 88 ? 7.677 7.654 4.101 1.00 85.62 88 PRO A C 1
ATOM 725 O O . PRO A 1 88 ? 6.779 7.440 4.916 1.00 85.62 88 PRO A O 1
ATOM 728 N N . VAL A 1 89 ? 7.831 6.878 3.018 1.00 88.25 89 VAL A N 1
ATOM 729 C CA . VAL A 1 89 ? 6.913 5.785 2.614 1.00 88.25 89 VAL A CA 1
ATOM 730 C C . VAL A 1 89 ? 6.591 4.795 3.740 1.00 88.25 89 VAL A C 1
ATOM 732 O O . VAL A 1 89 ? 5.436 4.413 3.918 1.00 88.25 89 VAL A O 1
ATOM 735 N N . PHE A 1 90 ? 7.589 4.417 4.542 1.00 86.75 90 PHE A N 1
ATOM 736 C CA . PHE A 1 90 ? 7.422 3.452 5.628 1.00 86.75 90 PHE A CA 1
ATOM 737 C C . PHE A 1 90 ? 6.558 3.991 6.763 1.00 86.75 90 PHE A C 1
ATOM 739 O O . PHE A 1 90 ? 5.692 3.278 7.260 1.00 86.75 90 PHE A O 1
ATOM 746 N N . GLU A 1 91 ? 6.737 5.258 7.136 1.00 88.44 91 GLU A N 1
ATOM 747 C CA . GLU A 1 91 ? 5.902 5.903 8.152 1.00 88.44 91 GLU A CA 1
ATOM 748 C C . GLU A 1 91 ? 4.456 6.030 7.672 1.00 88.44 91 GLU A C 1
ATOM 750 O O . GLU A 1 91 ? 3.517 5.819 8.440 1.00 88.44 91 GLU A O 1
ATOM 755 N N . TYR A 1 92 ? 4.264 6.298 6.380 1.00 92.31 92 TYR A N 1
ATOM 756 C CA . TYR A 1 92 ? 2.940 6.326 5.772 1.00 92.31 92 TYR A CA 1
ATOM 757 C C . TYR A 1 92 ? 2.277 4.949 5.770 1.00 92.31 92 TYR A C 1
ATOM 759 O O . TYR A 1 92 ? 1.129 4.832 6.188 1.00 92.31 92 TYR A O 1
ATOM 767 N N . LEU A 1 93 ? 2.993 3.890 5.390 1.00 90.06 93 LEU A N 1
ATOM 768 C CA . LEU A 1 93 ? 2.481 2.520 5.470 1.00 90.06 93 LEU A CA 1
ATOM 769 C C . LEU A 1 93 ? 2.126 2.140 6.913 1.00 90.06 93 LEU A C 1
ATOM 771 O O . LEU A 1 93 ? 1.015 1.686 7.174 1.00 90.06 93 LEU A O 1
ATOM 775 N N . LYS A 1 94 ? 3.022 2.408 7.868 1.00 88.75 94 LYS A N 1
ATOM 776 C CA . LYS A 1 94 ? 2.833 2.114 9.297 1.00 88.75 94 LYS A CA 1
ATOM 777 C C . LYS A 1 94 ? 1.620 2.839 9.879 1.00 88.75 94 LYS A C 1
ATOM 779 O O . LYS A 1 94 ? 0.830 2.249 10.616 1.00 88.75 94 LYS A O 1
ATOM 784 N N . MET A 1 95 ? 1.441 4.109 9.519 1.00 91.56 95 MET A N 1
ATOM 785 C CA . MET A 1 95 ? 0.270 4.890 9.908 1.00 91.56 95 MET A CA 1
ATOM 786 C C . MET A 1 95 ? -1.007 4.353 9.254 1.00 91.56 95 MET A C 1
ATOM 788 O O . MET A 1 95 ? -2.030 4.253 9.924 1.00 91.56 95 MET A O 1
ATOM 792 N N . GLY A 1 96 ? -0.943 3.962 7.979 1.00 91.94 96 GLY A N 1
ATOM 793 C CA . GLY A 1 96 ? -2.055 3.342 7.262 1.00 91.94 96 GLY A CA 1
ATOM 794 C C . GLY A 1 96 ? -2.510 2.045 7.928 1.00 91.94 96 GLY A C 1
ATOM 795 O O . GLY A 1 96 ? -3.696 1.886 8.198 1.00 91.94 96 GLY A O 1
ATOM 796 N N . PHE A 1 97 ? -1.574 1.164 8.291 1.00 90.00 97 PHE A N 1
ATOM 797 C CA . PHE A 1 97 ? -1.875 -0.059 9.042 1.00 90.00 97 PHE A CA 1
ATOM 798 C C . PHE A 1 97 ? -2.551 0.234 10.380 1.00 90.00 97 PHE A C 1
ATOM 800 O O . PHE A 1 97 ? -3.548 -0.403 10.712 1.00 90.00 97 PHE A O 1
ATOM 807 N N . LYS A 1 98 ? -2.052 1.233 11.118 1.00 89.81 98 LYS A N 1
ATOM 808 C CA . LYS A 1 98 ? -2.650 1.660 12.387 1.00 89.81 98 LYS A CA 1
ATOM 809 C C . LYS A 1 98 ? -4.083 2.167 12.208 1.00 89.81 98 LYS A C 1
ATOM 811 O O . LYS A 1 98 ? -4.944 1.791 12.993 1.00 89.81 98 LYS A O 1
ATOM 816 N N . ILE A 1 99 ? -4.336 3.005 11.200 1.00 91.31 99 ILE A N 1
ATOM 817 C CA . ILE A 1 99 ? -5.677 3.539 10.894 1.00 91.31 99 ILE A CA 1
ATOM 818 C C . ILE A 1 99 ? -6.635 2.416 10.493 1.00 91.31 99 ILE A C 1
ATOM 820 O O . ILE A 1 99 ? -7.809 2.450 10.845 1.00 91.31 99 ILE A O 1
ATOM 824 N N . LEU A 1 100 ? -6.134 1.421 9.764 1.00 90.62 1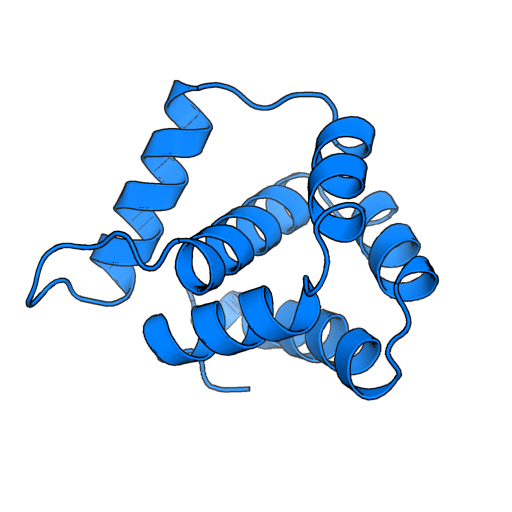00 LEU A N 1
ATOM 825 C CA . LEU A 1 100 ? -6.925 0.287 9.301 1.00 90.62 100 LEU A CA 1
ATOM 826 C C . LEU A 1 100 ? -7.032 -0.852 10.326 1.00 90.62 100 LEU A C 1
ATOM 828 O O . LEU A 1 100 ? -7.581 -1.901 9.997 1.00 90.62 100 LEU A O 1
ATOM 832 N N . GLU A 1 101 ? -6.496 -0.670 11.535 1.00 90.12 101 GLU A N 1
ATOM 833 C CA . GLU A 1 101 ? -6.500 -1.670 12.612 1.0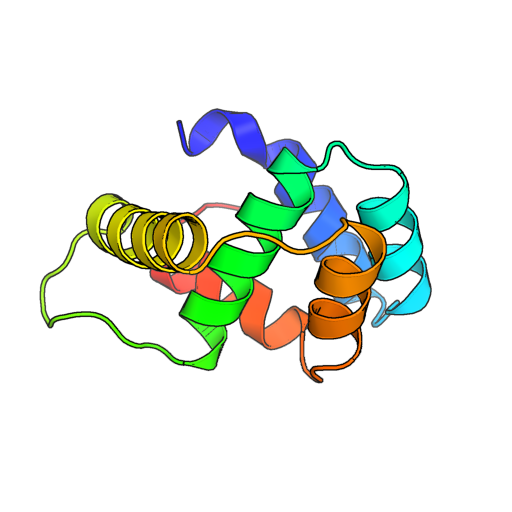0 90.12 101 GLU A CA 1
ATOM 834 C C . GLU A 1 101 ? -5.939 -3.040 12.179 1.00 90.12 101 GLU A C 1
ATOM 836 O O . GLU A 1 101 ? -6.312 -4.098 12.690 1.00 90.12 101 GLU A O 1
ATOM 841 N N . ILE A 1 102 ? -5.005 -3.030 11.225 1.00 82.19 102 ILE A N 1
ATOM 842 C CA . ILE A 1 102 ? -4.351 -4.239 10.732 1.00 82.19 102 ILE A CA 1
ATOM 843 C C . ILE A 1 102 ? -3.271 -4.624 11.741 1.00 82.19 102 ILE A C 1
ATOM 845 O O . ILE A 1 102 ? -2.312 -3.886 11.965 1.00 82.19 102 ILE A O 1
ATOM 849 N N . SER A 1 103 ? -3.443 -5.790 12.361 1.00 70.12 103 SER A N 1
ATOM 850 C CA . SER A 1 103 ? -2.442 -6.377 13.252 1.00 70.12 103 SER A CA 1
ATOM 851 C C . SER A 1 103 ? -1.241 -6.848 12.434 1.00 70.12 103 SER A C 1
ATOM 853 O O . SER A 1 103 ? -1.432 -7.535 11.431 1.00 70.12 103 SER A O 1
ATOM 855 N N . ILE A 1 104 ? -0.036 -6.491 12.880 1.00 60.03 104 ILE A N 1
ATOM 856 C CA . ILE A 1 104 ? 1.248 -6.888 12.284 1.00 60.03 104 ILE A CA 1
ATOM 857 C C . ILE A 1 104 ? 1.903 -7.922 13.201 1.00 60.03 104 ILE A C 1
ATOM 859 O O . ILE A 1 104 ? 1.864 -7.684 14.431 1.00 60.03 104 ILE A O 1
#

Radius of gyration: 12.73 Å; Cα contacts (8 Å, |Δi|>4): 93; chains: 1; bounding box: 32×25×28 Å